Protein AF-A0A2H9LNH0-F1 (afdb_monomer_lite)

Sequence (81 aa):
MTEQPKSSLFDLVRLKELGGFKAGDLLAVDPELEVKFMLYIGRTVKHDKMTSNLVLKTGLSAYTKEPLNVFLRGESSIGKT

pLDDT: mean 78.05, std 12.97, range [33.62, 91.5]

Radius of gyration: 15.6 Å; chains: 1; bounding box: 32×23×44 Å

Foldseek 3Di:
DDDDPPDDLAPPVVLVVVVQPDPVSRCVSDPCSLVSQLVVCCVPQVPCSPVSSVVVQQVVQVPPPGHDDDDDDDDPPNPND

Structure (mmCIF, N/CA/C/O backbone):
data_AF-A0A2H9LNH0-F1
#
_entry.id   AF-A0A2H9LNH0-F1
#
loop_
_atom_site.group_PDB
_atom_site.id
_atom_site.type_symbol
_atom_site.label_atom_id
_atom_site.label_alt_id
_atom_site.label_comp_id
_atom_site.label_asym_id
_atom_site.label_entity_id
_atom_site.label_seq_id
_atom_site.pdbx_PDB_ins_code
_atom_site.Cartn_x
_atom_site.Cartn_y
_atom_site.Cartn_z
_atom_site.occupancy
_atom_site.B_iso_or_equiv
_atom_site.auth_seq_id
_atom_site.auth_comp_id
_atom_site.auth_asym_id
_atom_site.auth_atom_id
_atom_site.pdbx_PDB_model_num
ATOM 1 N N . MET A 1 1 ? 14.145 14.973 23.977 1.00 33.62 1 MET A N 1
ATOM 2 C CA . MET A 1 1 ? 14.457 14.261 22.720 1.00 33.62 1 MET A CA 1
ATOM 3 C C . MET A 1 1 ? 14.010 12.825 22.900 1.00 33.62 1 MET A C 1
ATOM 5 O O . MET A 1 1 ? 14.717 12.061 23.536 1.00 33.62 1 MET A O 1
ATOM 9 N N . THR A 1 2 ? 12.795 12.493 22.479 1.00 39.19 2 THR A N 1
ATOM 10 C CA . THR A 1 2 ? 12.283 11.120 22.529 1.00 39.19 2 THR A CA 1
ATOM 11 C C . THR A 1 2 ? 12.740 10.393 21.270 1.00 39.19 2 THR A C 1
ATOM 13 O O . THR A 1 2 ? 12.512 10.871 20.159 1.00 39.19 2 THR A O 1
ATOM 16 N N . GLU A 1 3 ? 13.460 9.287 21.455 1.00 42.56 3 GLU A N 1
ATOM 17 C CA . GLU A 1 3 ? 13.906 8.403 20.380 1.00 42.56 3 GLU A CA 1
ATOM 18 C C . GLU A 1 3 ? 12.711 8.006 19.509 1.00 42.56 3 GLU A C 1
ATOM 20 O O . GLU A 1 3 ? 11.717 7.478 20.004 1.00 42.56 3 GLU A O 1
ATOM 25 N N . GLN A 1 4 ? 12.796 8.279 18.207 1.00 44.12 4 GLN A N 1
ATOM 26 C CA . GLN A 1 4 ? 11.831 7.748 17.253 1.00 44.12 4 GLN A CA 1
ATOM 27 C C . GLN A 1 4 ? 12.076 6.238 17.145 1.00 44.12 4 GLN A C 1
ATOM 29 O O . GLN A 1 4 ? 13.168 5.839 16.723 1.00 44.12 4 GLN A O 1
ATOM 34 N N . PRO A 1 5 ? 11.117 5.380 17.535 1.00 49.75 5 PRO A N 1
ATOM 35 C CA . PRO A 1 5 ? 11.312 3.943 17.465 1.00 49.75 5 PRO A CA 1
ATOM 36 C C . PRO A 1 5 ? 11.518 3.535 16.004 1.00 49.75 5 PRO A C 1
ATOM 38 O O . PRO A 1 5 ? 10.860 4.067 15.106 1.00 49.75 5 PRO A O 1
ATOM 41 N N . LYS A 1 6 ? 12.456 2.601 15.771 1.00 49.81 6 LYS A N 1
ATOM 42 C CA . LYS A 1 6 ? 12.715 1.951 14.472 1.00 49.81 6 LYS A CA 1
ATOM 43 C C . LYS A 1 6 ? 11.395 1.770 13.731 1.00 49.81 6 LYS A C 1
ATOM 45 O O . LYS A 1 6 ? 10.539 1.026 14.194 1.00 49.81 6 LYS A O 1
ATOM 50 N N . SER A 1 7 ? 11.242 2.497 12.627 1.00 52.84 7 SER A N 1
ATOM 51 C CA . SER A 1 7 ? 9.953 2.756 11.988 1.00 52.84 7 SER A CA 1
ATOM 52 C C . SER A 1 7 ? 9.150 1.476 11.728 1.00 52.84 7 SER A C 1
ATOM 54 O O . SER A 1 7 ? 9.364 0.773 10.735 1.00 52.84 7 SER A O 1
ATOM 56 N N . SER A 1 8 ? 8.214 1.184 12.613 1.00 68.56 8 SER A N 1
ATOM 57 C CA . SER A 1 8 ? 7.119 0.287 12.307 1.00 68.56 8 SER A CA 1
ATOM 58 C C . SER A 1 8 ? 6.182 1.036 11.362 1.00 68.56 8 SER A C 1
ATOM 60 O O . SER A 1 8 ? 5.887 2.206 11.599 1.00 68.56 8 SER A O 1
ATOM 62 N N . LEU A 1 9 ? 5.727 0.389 10.284 1.00 69.75 9 LEU A N 1
ATOM 63 C CA . LEU A 1 9 ? 4.696 0.943 9.392 1.00 69.75 9 LEU A CA 1
ATOM 64 C C . LEU A 1 9 ? 3.411 1.296 10.171 1.00 69.75 9 LEU A C 1
ATOM 66 O O . LEU A 1 9 ? 2.640 2.143 9.738 1.00 69.75 9 LEU A O 1
ATOM 70 N N . PHE A 1 10 ? 3.224 0.676 11.340 1.00 73.12 10 PHE A N 1
ATOM 71 C CA . PHE A 1 10 ? 2.021 0.748 12.153 1.00 73.12 10 PHE A CA 1
ATOM 72 C C . PHE A 1 10 ? 2.323 1.150 13.601 1.00 73.12 10 PHE A C 1
ATOM 74 O O . PHE A 1 10 ? 3.236 0.609 14.231 1.00 73.12 10 PHE A O 1
ATOM 81 N N . ASP A 1 11 ? 1.500 2.033 14.162 1.00 80.31 11 ASP A N 1
ATOM 82 C CA . ASP A 1 11 ? 1.432 2.242 15.610 1.00 80.31 11 ASP A CA 1
ATOM 83 C C . ASP A 1 11 ? 0.495 1.187 16.213 1.00 80.31 11 ASP A C 1
ATOM 85 O O . ASP A 1 11 ? -0.721 1.361 16.281 1.00 80.31 11 ASP A O 1
ATOM 89 N N . LEU A 1 12 ? 1.066 0.047 16.601 1.00 78.50 12 LEU A N 1
ATOM 90 C CA . LEU A 1 12 ? 0.294 -1.109 17.063 1.00 78.50 12 LEU A CA 1
ATOM 91 C C . LEU A 1 12 ? -0.500 -0.824 18.346 1.00 78.50 12 LEU A C 1
ATOM 93 O O . LEU A 1 12 ? -1.532 -1.454 18.571 1.00 78.50 12 LEU A O 1
ATOM 97 N N . VAL A 1 13 ? -0.032 0.111 19.180 1.00 82.44 13 VAL A N 1
ATOM 98 C CA . VAL A 1 13 ? -0.711 0.485 20.427 1.00 82.44 13 VAL A CA 1
ATOM 99 C C . VAL A 1 13 ? -1.985 1.249 20.091 1.00 82.44 13 VAL A C 1
ATOM 101 O O . VAL A 1 13 ? -3.069 0.847 20.509 1.00 82.44 13 VAL A O 1
ATOM 104 N N . ARG A 1 14 ? -1.879 2.272 19.239 1.00 79.56 14 ARG A N 1
ATOM 105 C CA . ARG A 1 14 ? -3.035 3.056 18.794 1.00 79.56 14 ARG A CA 1
ATOM 106 C C . ARG A 1 14 ? -4.038 2.225 17.987 1.00 79.56 14 ARG A C 1
ATOM 108 O O . ARG A 1 14 ? -5.243 2.358 18.174 1.00 79.56 14 ARG A O 1
ATOM 115 N N . LEU A 1 15 ? -3.570 1.341 17.103 1.00 74.81 15 LEU A N 1
ATOM 116 C CA . LEU A 1 15 ? -4.465 0.497 16.294 1.00 74.81 15 LEU A CA 1
ATOM 117 C C . LEU A 1 15 ? -5.219 -0.534 17.143 1.00 74.81 15 LEU A C 1
ATOM 119 O O . LEU A 1 15 ? -6.368 -0.853 16.841 1.00 74.81 15 LEU A O 1
ATOM 123 N N . LYS A 1 16 ? -4.608 -1.019 18.232 1.00 77.88 16 LYS A N 1
ATOM 124 C CA . LYS A 1 16 ? -5.282 -1.872 19.217 1.00 77.88 16 LYS A CA 1
ATOM 125 C C . LYS A 1 16 ? -6.469 -1.161 19.862 1.00 77.88 16 LYS A C 1
ATOM 127 O O . LYS A 1 16 ? -7.526 -1.771 19.994 1.00 77.88 16 LYS A O 1
ATOM 132 N N . GLU A 1 17 ? -6.303 0.102 20.245 1.00 82.69 17 GLU A N 1
ATOM 133 C CA . GLU A 1 17 ? -7.364 0.912 20.863 1.00 82.69 17 GLU A CA 1
ATOM 134 C C . GLU A 1 17 ? -8.547 1.143 19.912 1.00 82.69 17 GLU A C 1
ATOM 136 O O . GLU A 1 17 ? -9.693 1.179 20.350 1.00 82.69 17 GLU A O 1
ATOM 141 N N . LEU A 1 18 ? -8.281 1.216 18.605 1.00 77.81 18 LEU A N 1
ATOM 142 C CA . LEU A 1 18 ? -9.294 1.362 17.553 1.00 77.81 18 LEU A CA 1
ATOM 143 C C . LEU A 1 18 ? -9.947 0.031 17.125 1.00 77.81 18 LEU A C 1
ATOM 145 O O . LEU A 1 18 ? -10.755 0.017 16.200 1.00 77.81 18 LEU A O 1
ATOM 149 N N . GLY A 1 19 ? -9.616 -1.089 17.781 1.00 75.62 19 GLY A N 1
ATOM 150 C CA . GLY A 1 19 ? -10.201 -2.407 17.502 1.00 75.62 19 GLY A CA 1
ATOM 151 C C . GLY A 1 19 ? -9.487 -3.226 16.419 1.00 75.62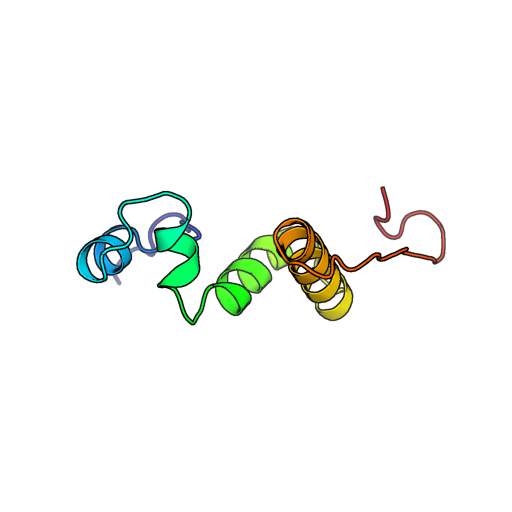 19 GLY A C 1
ATOM 152 O O . GLY A 1 19 ? -9.975 -4.287 16.039 1.00 75.62 19 GLY A O 1
ATOM 153 N N . GLY A 1 20 ? -8.313 -2.794 15.955 1.00 71.06 20 GLY A N 1
ATOM 154 C CA . GLY A 1 20 ? -7.560 -3.398 14.852 1.00 71.06 20 GLY A CA 1
ATOM 155 C C . GLY A 1 20 ? -6.879 -4.741 15.146 1.00 71.06 20 GLY A C 1
ATOM 156 O O . GLY A 1 20 ? -5.795 -4.975 14.644 1.00 71.06 20 GLY A O 1
ATOM 157 N N . PHE A 1 21 ? -7.412 -5.639 15.980 1.00 66.00 21 PHE A N 1
ATOM 158 C CA . PHE A 1 21 ? -6.667 -6.851 16.389 1.00 66.00 21 PHE A CA 1
ATOM 159 C C . PHE A 1 21 ? -6.666 -8.001 15.365 1.00 66.00 21 PHE A C 1
ATOM 161 O O . PHE A 1 21 ? -5.957 -8.992 15.555 1.00 66.00 21 PHE A O 1
ATOM 168 N N . LYS A 1 22 ? -7.432 -7.890 14.272 1.00 65.31 22 LYS A N 1
ATOM 169 C CA . LYS A 1 22 ? -7.369 -8.821 13.135 1.00 65.31 22 LYS A CA 1
ATOM 170 C C . LYS A 1 22 ? -6.501 -8.226 12.030 1.00 65.31 22 LYS A C 1
ATOM 172 O O . LYS A 1 22 ? -6.501 -7.019 11.823 1.00 65.31 22 LYS A O 1
ATOM 177 N N . ALA A 1 23 ? -5.800 -9.079 11.283 1.00 58.81 23 ALA A N 1
ATOM 178 C CA . ALA A 1 23 ? -4.849 -8.647 10.253 1.00 58.81 23 ALA A CA 1
ATOM 179 C C . ALA A 1 23 ? -5.450 -7.672 9.214 1.00 58.81 23 ALA A C 1
ATOM 181 O O . ALA A 1 23 ? -4.765 -6.751 8.783 1.00 58.81 23 ALA A O 1
ATOM 182 N N . GLY A 1 24 ? -6.726 -7.840 8.848 1.00 60.47 24 GLY A N 1
ATOM 183 C CA . GLY A 1 24 ? -7.433 -6.914 7.953 1.00 60.47 24 GLY A CA 1
ATOM 184 C C . GLY A 1 24 ? -7.884 -5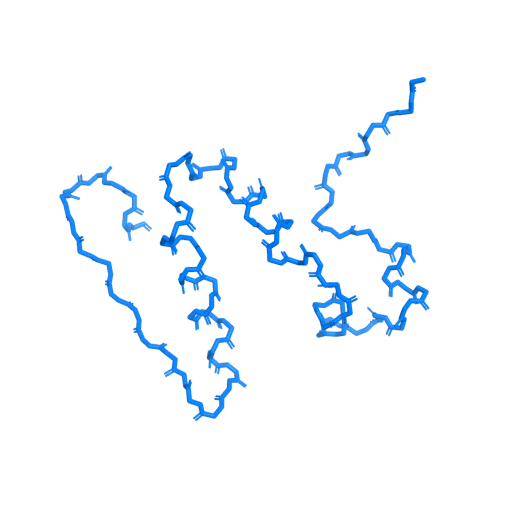.616 8.631 1.00 60.47 24 GLY A C 1
ATOM 185 O O . GLY A 1 24 ? -7.869 -4.558 8.005 1.00 60.47 24 GLY A O 1
ATOM 186 N N . ASP A 1 25 ? -8.212 -5.675 9.921 1.00 66.69 25 ASP A N 1
ATOM 187 C CA . ASP A 1 25 ? -8.719 -4.529 10.678 1.00 66.69 25 ASP A CA 1
ATOM 188 C C . ASP A 1 25 ? -7.604 -3.502 10.926 1.00 66.69 25 ASP A C 1
ATOM 190 O O . ASP A 1 25 ? -7.863 -2.307 10.867 1.00 66.69 25 ASP A O 1
ATOM 194 N N . LEU A 1 26 ? -6.346 -3.941 11.095 1.00 64.81 26 LEU A N 1
ATOM 195 C CA . LEU A 1 26 ? -5.177 -3.046 11.176 1.00 64.81 26 LEU A CA 1
ATOM 196 C C . LEU A 1 26 ? -5.069 -2.104 9.972 1.00 64.81 26 LEU A C 1
ATOM 198 O O . LEU A 1 26 ? -4.710 -0.940 10.132 1.00 64.81 26 LEU A O 1
ATOM 202 N N . LEU A 1 27 ? -5.363 -2.616 8.775 1.00 66.00 27 LEU A N 1
ATOM 203 C CA . LEU A 1 27 ? -5.318 -1.834 7.542 1.00 66.00 27 LEU A CA 1
ATOM 204 C C . LEU A 1 27 ? -6.556 -0.941 7.409 1.00 66.00 27 LEU A C 1
ATOM 206 O O . LEU A 1 27 ? -6.450 0.187 6.939 1.00 66.00 27 LEU A O 1
ATOM 210 N N . ALA A 1 28 ? -7.721 -1.436 7.832 1.00 69.19 28 ALA A N 1
ATOM 211 C CA . ALA A 1 28 ? -8.991 -0.725 7.715 1.00 69.19 28 ALA A CA 1
ATOM 212 C C . ALA A 1 28 ? -9.126 0.461 8.686 1.00 69.19 28 ALA A C 1
ATOM 214 O O . ALA A 1 28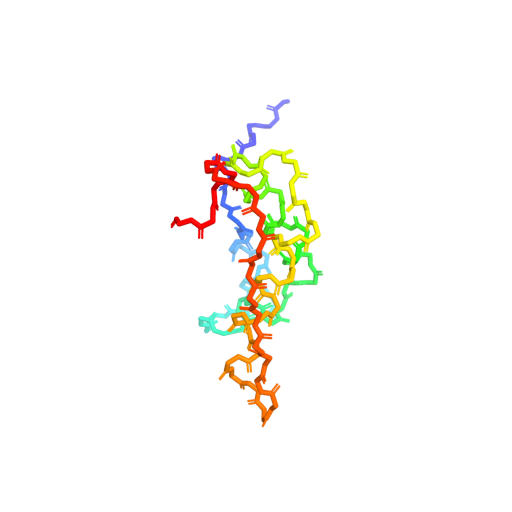 ? -9.844 1.413 8.385 1.00 69.19 28 ALA A O 1
ATOM 215 N N . VAL A 1 29 ? -8.453 0.416 9.841 1.00 74.19 29 VAL A N 1
ATOM 216 C CA . VAL A 1 29 ? -8.574 1.438 10.898 1.00 74.19 29 VAL A CA 1
ATOM 217 C C . VAL A 1 29 ? -7.507 2.537 10.842 1.00 74.19 29 VAL A C 1
ATOM 219 O O . VAL A 1 29 ? -7.577 3.477 11.634 1.00 74.19 29 VAL A O 1
ATOM 222 N N . ASP A 1 30 ? -6.535 2.458 9.925 1.00 80.19 30 ASP A N 1
ATOM 223 C CA . ASP A 1 30 ? -5.488 3.477 9.772 1.00 80.19 30 ASP A CA 1
ATOM 224 C C . ASP A 1 30 ? -5.787 4.432 8.596 1.00 80.19 30 ASP A C 1
ATOM 226 O O . ASP A 1 30 ? -5.477 4.111 7.445 1.00 80.19 30 ASP A O 1
ATOM 230 N N . PRO A 1 31 ? -6.342 5.636 8.849 1.00 79.50 31 PRO A N 1
ATOM 231 C CA . PRO A 1 31 ? -6.632 6.605 7.789 1.00 79.50 31 PRO A CA 1
ATOM 232 C C . PRO A 1 31 ? -5.367 7.162 7.116 1.00 79.50 31 PRO A C 1
ATOM 234 O O . PRO A 1 31 ? -5.449 7.744 6.037 1.00 79.50 31 PRO A O 1
ATOM 237 N N . GLU A 1 32 ? -4.190 6.988 7.724 1.00 85.12 32 GLU A N 1
ATOM 238 C CA . GLU A 1 32 ? -2.907 7.456 7.192 1.00 85.12 32 GLU A CA 1
ATOM 239 C C . GLU A 1 32 ? -2.110 6.336 6.507 1.00 85.12 32 GLU A C 1
ATOM 241 O O . GLU A 1 32 ? -0.956 6.552 6.124 1.00 85.12 32 GLU A O 1
ATOM 246 N N . LEU A 1 33 ? -2.698 5.146 6.338 1.00 82.88 33 LEU A N 1
ATOM 247 C CA . LEU A 1 33 ? -2.017 3.973 5.789 1.00 82.88 33 LEU A CA 1
ATOM 248 C C . LEU A 1 33 ? -1.365 4.248 4.432 1.00 82.88 33 LEU A C 1
ATOM 250 O O . LEU A 1 33 ? -0.210 3.881 4.223 1.00 82.88 33 LEU A O 1
ATOM 254 N N . GLU A 1 34 ? -2.081 4.922 3.527 1.00 83.19 34 GLU A N 1
ATOM 255 C CA . GLU A 1 34 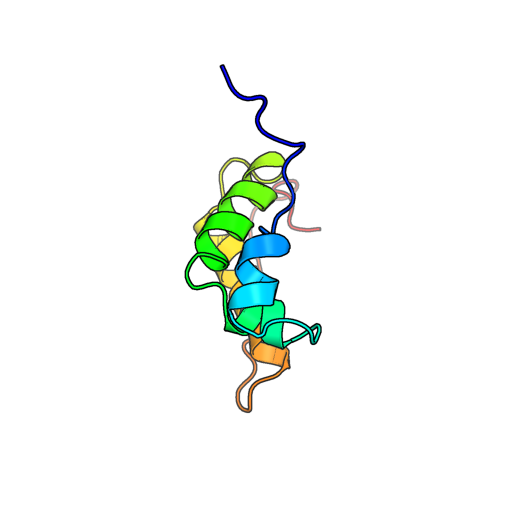? -1.555 5.285 2.206 1.00 83.19 34 GLU A CA 1
ATOM 256 C C . GLU A 1 34 ? -0.294 6.147 2.357 1.00 83.19 34 GLU A C 1
ATOM 258 O O . GLU A 1 34 ? 0.748 5.827 1.790 1.00 83.19 34 GLU A O 1
ATOM 263 N N . VAL A 1 35 ? -0.330 7.185 3.197 1.00 85.56 35 VAL A N 1
ATOM 264 C CA . VAL A 1 35 ? 0.816 8.082 3.420 1.00 85.56 35 VAL A CA 1
ATOM 265 C C . VAL A 1 35 ? 1.993 7.337 4.055 1.00 85.56 35 VAL A C 1
ATOM 267 O O . VAL A 1 35 ? 3.129 7.474 3.593 1.00 85.56 35 VAL A O 1
ATOM 270 N N . LYS A 1 36 ? 1.742 6.512 5.077 1.00 86.19 36 LYS A N 1
ATOM 271 C CA . LYS A 1 36 ? 2.775 5.716 5.760 1.00 86.19 36 LYS A CA 1
ATOM 272 C C . LYS A 1 36 ? 3.427 4.712 4.815 1.00 86.19 36 LYS A C 1
ATOM 274 O O . LYS A 1 36 ? 4.654 4.600 4.795 1.00 86.19 36 LYS A O 1
ATOM 279 N N . PHE A 1 37 ? 2.630 4.041 3.987 1.00 85.19 37 PHE A N 1
ATOM 280 C CA . PHE A 1 37 ? 3.134 3.131 2.964 1.00 85.19 37 PHE A CA 1
ATOM 281 C C . PHE A 1 37 ? 3.996 3.872 1.938 1.00 85.19 37 PHE A C 1
ATOM 283 O O . PHE A 1 37 ? 5.107 3.437 1.638 1.00 85.19 37 PHE A O 1
ATOM 290 N N . MET A 1 38 ? 3.539 5.031 1.456 1.00 85.94 38 MET A N 1
ATOM 291 C CA . MET A 1 38 ? 4.289 5.851 0.503 1.00 85.94 38 MET A CA 1
ATOM 292 C C . MET A 1 38 ? 5.624 6.356 1.079 1.00 85.94 38 MET A C 1
ATOM 294 O O . MET A 1 38 ? 6.630 6.396 0.369 1.00 85.94 38 MET A O 1
ATOM 298 N N . LEU A 1 39 ? 5.669 6.699 2.370 1.00 87.31 39 LEU A N 1
ATOM 299 C CA . LEU A 1 39 ? 6.912 7.046 3.070 1.00 87.31 39 LEU A CA 1
ATOM 300 C C . LEU A 1 39 ? 7.847 5.840 3.231 1.00 87.31 39 LEU A C 1
ATOM 302 O O . LEU A 1 39 ? 9.066 5.984 3.114 1.00 87.31 39 LEU A O 1
ATOM 306 N N . TYR A 1 40 ? 7.295 4.656 3.499 1.00 86.69 40 TYR A N 1
ATOM 307 C CA . TYR A 1 40 ? 8.065 3.422 3.627 1.00 86.69 40 TYR A CA 1
ATOM 308 C C . TYR A 1 40 ? 8.691 3.004 2.290 1.00 86.69 40 TYR A C 1
ATOM 310 O O . TYR A 1 40 ? 9.906 2.812 2.222 1.00 86.69 40 TYR A O 1
ATOM 318 N N . ILE A 1 41 ? 7.894 2.935 1.218 1.00 84.25 41 ILE A N 1
ATOM 319 C CA . ILE A 1 41 ? 8.372 2.531 -0.112 1.00 84.25 41 ILE A CA 1
ATOM 320 C C . ILE A 1 41 ? 9.316 3.573 -0.728 1.00 84.25 41 ILE A C 1
ATOM 322 O O . ILE A 1 41 ? 10.252 3.220 -1.441 1.00 84.25 41 ILE A O 1
ATOM 326 N N . GLY A 1 42 ? 9.158 4.854 -0.372 1.00 83.19 42 GLY A N 1
ATOM 327 C CA . GLY A 1 42 ? 10.050 5.936 -0.800 1.00 83.19 42 GLY A CA 1
ATOM 328 C C . GLY A 1 42 ? 11.515 5.769 -0.369 1.00 83.19 42 GLY A C 1
ATOM 329 O O . GLY A 1 42 ? 12.394 6.458 -0.887 1.00 83.19 42 GLY A O 1
ATOM 330 N N . ARG A 1 43 ? 11.810 4.844 0.554 1.00 84.75 43 ARG A N 1
ATOM 331 C CA . ARG A 1 43 ? 13.186 4.496 0.954 1.00 84.75 43 ARG A CA 1
ATOM 332 C C . ARG A 1 43 ? 13.943 3.761 -0.143 1.00 84.75 43 ARG A C 1
ATOM 334 O O . ARG A 1 43 ? 15.153 3.941 -0.261 1.00 84.75 43 ARG A O 1
ATOM 341 N N . THR A 1 44 ? 13.234 2.946 -0.919 1.00 83.38 44 THR A N 1
ATOM 342 C CA . THR A 1 44 ? 13.790 2.137 -2.008 1.00 83.38 44 THR A CA 1
ATOM 343 C C . THR A 1 44 ? 13.482 2.755 -3.370 1.00 83.38 44 THR A C 1
ATOM 345 O O . THR A 1 44 ? 14.378 2.854 -4.203 1.00 83.38 44 THR A O 1
ATOM 348 N N . VAL A 1 45 ? 12.263 3.261 -3.579 1.00 81.00 45 VAL A N 1
ATOM 349 C CA . VAL A 1 45 ? 11.817 3.870 -4.844 1.00 81.00 45 VAL A CA 1
ATOM 350 C C . VAL A 1 45 ? 11.778 5.396 -4.708 1.00 81.00 45 VAL A C 1
ATOM 352 O O . VAL A 1 45 ? 10.796 5.975 -4.249 1.00 81.00 45 VAL A O 1
ATOM 355 N N . LYS A 1 46 ? 12.865 6.078 -5.092 1.00 70.50 46 LYS A N 1
ATOM 356 C CA . LYS A 1 46 ? 13.078 7.495 -4.730 1.00 70.50 46 LYS A CA 1
ATOM 357 C C . LYS A 1 46 ? 12.323 8.540 -5.566 1.00 70.50 46 LYS A C 1
ATOM 359 O O . LYS A 1 46 ? 12.227 9.681 -5.120 1.00 70.50 46 LYS A O 1
ATOM 364 N N . HIS A 1 47 ? 11.754 8.192 -6.725 1.00 71.81 47 HIS A N 1
ATOM 365 C CA . HIS A 1 47 ? 11.214 9.200 -7.659 1.00 71.81 47 HIS A CA 1
ATOM 366 C C . HIS A 1 47 ? 9.878 8.861 -8.329 1.00 71.81 47 HIS A C 1
ATOM 368 O O . HIS A 1 47 ? 9.400 9.660 -9.127 1.00 71.81 47 HIS A O 1
ATOM 374 N N . ASP A 1 48 ? 9.233 7.748 -7.974 1.00 80.44 48 ASP A N 1
ATOM 375 C CA . ASP A 1 48 ? 7.996 7.329 -8.638 1.00 80.44 48 ASP A CA 1
ATOM 376 C C . ASP A 1 48 ? 6.828 7.133 -7.665 1.00 80.44 48 ASP A C 1
ATOM 378 O O . ASP A 1 48 ? 6.363 6.025 -7.381 1.00 80.44 48 ASP A O 1
ATOM 382 N N . LYS A 1 49 ? 6.362 8.255 -7.106 1.00 82.69 49 LYS A N 1
ATOM 383 C CA . LYS A 1 49 ? 5.238 8.256 -6.160 1.00 82.69 49 LYS A CA 1
ATOM 384 C C . LYS A 1 49 ? 3.920 7.865 -6.829 1.00 82.69 49 LYS A C 1
ATOM 386 O O . LYS A 1 49 ? 3.086 7.230 -6.192 1.00 82.69 49 LYS A O 1
ATOM 391 N N . MET A 1 50 ? 3.722 8.253 -8.088 1.00 86.81 50 MET A N 1
ATOM 392 C CA . MET A 1 50 ? 2.473 7.985 -8.796 1.00 86.81 50 MET A CA 1
ATOM 393 C C . MET A 1 50 ? 2.350 6.494 -9.113 1.00 86.81 50 MET A C 1
ATOM 395 O O . MET A 1 50 ? 1.362 5.878 -8.710 1.00 86.81 50 MET A O 1
ATOM 399 N N . THR A 1 51 ? 3.378 5.888 -9.712 1.00 88.69 51 THR A N 1
ATOM 400 C CA . THR A 1 51 ? 3.364 4.451 -10.007 1.00 88.69 51 THR A CA 1
ATOM 401 C C . THR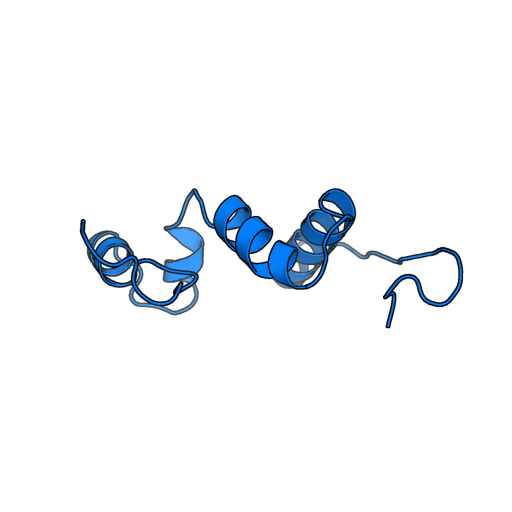 A 1 51 ? 3.311 3.622 -8.733 1.00 88.69 51 THR A C 1
ATOM 403 O O . THR A 1 51 ? 2.544 2.669 -8.674 1.00 88.69 51 THR A O 1
ATOM 406 N N . SER A 1 52 ? 4.046 3.996 -7.679 1.00 88.12 52 SER A N 1
ATOM 407 C CA . SER A 1 52 ? 3.998 3.263 -6.402 1.00 88.12 52 SER A CA 1
ATOM 408 C C . SER A 1 52 ? 2.588 3.247 -5.795 1.00 88.12 52 SER A C 1
ATOM 410 O O . SER A 1 52 ? 2.133 2.211 -5.312 1.00 88.12 52 SER A O 1
ATOM 412 N N . ASN A 1 53 ? 1.867 4.371 -5.869 1.00 88.38 53 ASN A N 1
ATOM 413 C CA . ASN A 1 53 ? 0.477 4.452 -5.423 1.00 88.38 53 ASN A CA 1
ATOM 414 C C . ASN A 1 53 ? -0.451 3.599 -6.308 1.00 88.38 53 ASN A C 1
ATOM 416 O O . ASN A 1 53 ? -1.278 2.836 -5.810 1.00 88.38 53 ASN A O 1
ATOM 420 N N . LEU A 1 54 ? -0.275 3.676 -7.629 1.00 89.62 54 LEU A N 1
ATOM 421 C CA . LEU A 1 54 ? -1.058 2.891 -8.579 1.00 89.62 54 LEU A CA 1
ATOM 422 C C . LEU A 1 54 ? -0.865 1.378 -8.366 1.00 89.62 54 LEU A C 1
ATOM 424 O O . LEU A 1 54 ? -1.843 0.632 -8.341 1.00 89.62 54 LEU A O 1
ATOM 428 N N . VAL A 1 55 ? 0.371 0.927 -8.147 1.00 89.50 55 VAL A N 1
ATOM 429 C CA . VAL A 1 55 ? 0.697 -0.476 -7.849 1.00 89.50 55 VAL A CA 1
ATOM 430 C C . VAL A 1 55 ? 0.068 -0.919 -6.528 1.00 89.50 55 VAL A C 1
ATOM 432 O O . VAL A 1 55 ? -0.548 -1.983 -6.486 1.00 89.50 55 VAL A O 1
ATOM 435 N N . LEU A 1 56 ? 0.139 -0.093 -5.475 1.00 88.06 56 LEU A N 1
ATOM 436 C CA . LEU A 1 56 ? -0.524 -0.379 -4.198 1.00 88.06 56 LEU A CA 1
ATOM 437 C C . LEU A 1 56 ? -2.033 -0.589 -4.386 1.00 88.06 56 LEU A C 1
ATOM 439 O O . LEU A 1 56 ? -2.578 -1.605 -3.957 1.00 88.06 56 LEU A O 1
ATOM 443 N N . LYS A 1 57 ? -2.706 0.352 -5.058 1.00 88.00 57 LYS A N 1
ATOM 444 C CA . LYS A 1 57 ? -4.155 0.288 -5.312 1.00 88.00 57 LYS A CA 1
ATOM 445 C C . LYS A 1 57 ? -4.537 -0.922 -6.156 1.00 88.00 57 LYS A C 1
ATOM 447 O O . LYS A 1 57 ? -5.543 -1.567 -5.877 1.00 88.00 57 LYS A O 1
ATOM 452 N N . THR A 1 58 ? -3.704 -1.270 -7.131 1.00 90.62 58 THR A N 1
ATOM 453 C CA . THR A 1 58 ? -3.882 -2.475 -7.950 1.00 90.62 58 THR A CA 1
ATOM 454 C C . THR A 1 58 ? -3.799 -3.738 -7.094 1.00 90.62 58 THR A C 1
ATOM 456 O O . THR A 1 58 ? -4.694 -4.576 -7.161 1.00 90.62 58 THR A O 1
ATOM 459 N N . GLY A 1 59 ? -2.803 -3.848 -6.209 1.00 88.12 59 GLY A N 1
ATOM 460 C CA . GLY A 1 59 ? -2.691 -4.978 -5.281 1.00 88.12 59 GLY A CA 1
ATOM 461 C C . GLY A 1 59 ? -3.895 -5.110 -4.340 1.00 88.12 59 GLY A C 1
ATOM 462 O O . GLY A 1 59 ? -4.392 -6.213 -4.129 1.00 88.12 59 GLY A O 1
ATOM 463 N N . LEU A 1 60 ? -4.414 -3.992 -3.824 1.00 86.12 60 LEU A N 1
ATOM 464 C CA . LEU A 1 60 ? -5.621 -3.986 -2.986 1.00 86.12 60 LEU A CA 1
ATOM 465 C C . LEU A 1 60 ? -6.883 -4.366 -3.771 1.00 86.12 60 LEU A C 1
ATOM 467 O O . LEU A 1 60 ? -7.748 -5.069 -3.248 1.00 86.12 60 LEU A O 1
ATOM 471 N N . SER A 1 61 ? -6.979 -3.940 -5.033 1.00 85.06 61 SER A N 1
ATOM 472 C CA . SER A 1 61 ? -8.130 -4.236 -5.890 1.00 85.06 61 SER A CA 1
ATOM 473 C C . SER A 1 61 ? -8.315 -5.731 -6.173 1.00 85.06 61 SER A C 1
ATOM 475 O O . SER A 1 61 ? -9.422 -6.152 -6.477 1.00 85.06 61 SER A O 1
ATOM 477 N N . ALA A 1 62 ? -7.281 -6.561 -5.986 1.00 88.06 62 ALA A N 1
ATOM 478 C CA . ALA A 1 62 ? -7.395 -8.017 -6.106 1.00 88.06 62 ALA A CA 1
ATOM 479 C C . ALA A 1 62 ? -8.444 -8.632 -5.155 1.00 88.06 62 ALA A C 1
ATOM 481 O O . ALA A 1 62 ? -8.923 -9.736 -5.401 1.00 88.06 62 ALA A O 1
ATOM 482 N N . TYR A 1 63 ? -8.810 -7.918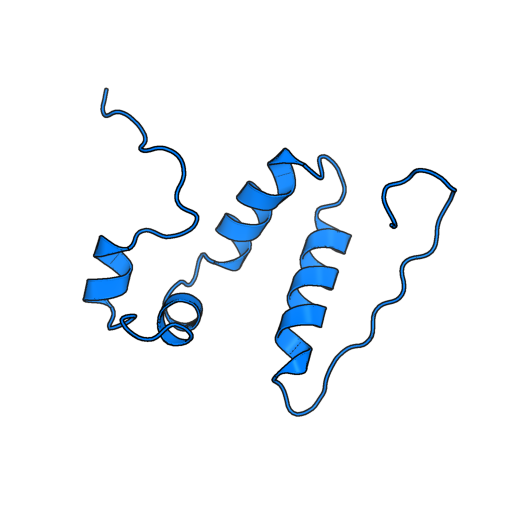 -4.084 1.00 84.69 63 TYR A N 1
ATOM 483 C CA . TYR A 1 63 ? -9.820 -8.334 -3.108 1.00 84.69 63 TYR A CA 1
ATOM 484 C C . TYR A 1 63 ? -11.173 -7.624 -3.280 1.00 84.69 63 TYR A C 1
ATOM 486 O O . TYR A 1 63 ? -12.065 -7.792 -2.446 1.00 84.69 63 TYR A O 1
ATOM 494 N N . THR A 1 64 ? -11.350 -6.817 -4.329 1.00 82.94 64 THR A N 1
ATOM 495 C CA . THR A 1 64 ? -12.625 -6.158 -4.643 1.00 82.94 64 THR A CA 1
ATOM 496 C C . THR A 1 64 ? -13.376 -6.926 -5.734 1.00 82.94 64 THR A C 1
ATOM 498 O O . THR A 1 64 ? -12.858 -7.856 -6.347 1.00 82.94 64 THR A O 1
ATOM 501 N N . LYS A 1 65 ? -14.637 -6.548 -5.986 1.00 88.62 65 LYS A N 1
ATOM 502 C CA . LYS A 1 65 ? -15.445 -7.141 -7.069 1.00 88.62 65 LYS A CA 1
ATOM 503 C C . LYS A 1 65 ? -14.924 -6.790 -8.468 1.00 88.62 65 LYS A C 1
ATOM 505 O O . LYS A 1 65 ? -15.256 -7.482 -9.423 1.00 88.62 65 LYS A O 1
ATOM 510 N N . GLU A 1 66 ? -14.144 -5.718 -8.572 1.00 89.88 66 GLU A N 1
ATOM 511 C CA . GLU A 1 66 ? -13.636 -5.156 -9.822 1.00 89.88 66 GLU A CA 1
ATOM 512 C C . GLU A 1 66 ? -12.122 -4.939 -9.685 1.00 89.88 66 GLU A C 1
ATOM 514 O O . GLU A 1 66 ? -11.675 -3.838 -9.346 1.00 89.88 66 GLU A O 1
ATOM 519 N N . PRO A 1 67 ? -11.318 -5.998 -9.879 1.00 90.12 67 PRO A N 1
ATOM 520 C CA . PRO A 1 67 ? -9.874 -5.890 -9.788 1.00 90.12 67 PRO A CA 1
ATOM 521 C C . PRO A 1 67 ? -9.317 -5.043 -10.934 1.00 90.12 67 PRO A C 1
ATOM 523 O O . PRO A 1 67 ? -9.745 -5.139 -12.086 1.00 90.12 67 PRO A O 1
ATOM 526 N N . LEU A 1 68 ? -8.326 -4.220 -10.614 1.00 89.06 68 LEU A N 1
ATOM 527 C CA . LEU A 1 68 ? -7.586 -3.410 -11.567 1.00 89.06 68 LEU A CA 1
ATOM 528 C C . LEU A 1 68 ? -6.418 -4.216 -12.136 1.00 89.06 68 LEU A C 1
ATOM 530 O O . LEU A 1 68 ? -5.785 -5.005 -11.438 1.00 89.06 68 LEU A O 1
ATOM 534 N N . ASN A 1 69 ? -6.095 -3.959 -13.401 1.00 91.50 69 ASN A N 1
ATOM 535 C CA . ASN A 1 69 ? -4.889 -4.463 -14.048 1.00 91.50 69 ASN A CA 1
ATOM 536 C C . ASN A 1 69 ? -3.979 -3.286 -14.393 1.00 91.50 69 ASN A C 1
ATOM 538 O O . ASN A 1 69 ? -4.439 -2.290 -14.953 1.00 91.50 69 ASN A O 1
ATOM 542 N N . VAL A 1 70 ? -2.687 -3.412 -14.095 1.00 89.06 70 VAL A N 1
ATOM 543 C CA . VAL A 1 70 ? -1.683 -2.385 -14.394 1.00 89.06 70 VAL A CA 1
ATOM 544 C C . VAL A 1 70 ? -0.485 -3.016 -15.080 1.00 89.06 70 VAL A C 1
ATOM 546 O O . VAL A 1 70 ? 0.041 -4.033 -14.637 1.00 89.06 70 VAL A O 1
ATOM 549 N N . PHE A 1 71 ? -0.042 -2.372 -16.158 1.00 90.19 71 PHE A N 1
ATOM 550 C CA . PHE A 1 71 ? 1.137 -2.753 -16.923 1.00 90.19 71 PHE A CA 1
ATOM 551 C C . PHE A 1 71 ? 2.097 -1.568 -16.973 1.00 90.19 71 PHE A C 1
ATOM 553 O O . PHE A 1 71 ? 1.714 -0.470 -17.378 1.00 90.19 71 PHE A O 1
ATOM 560 N N . LEU A 1 72 ? 3.349 -1.789 -16.574 1.00 88.31 72 LEU A N 1
ATOM 561 C CA . LEU A 1 72 ? 4.387 -0.762 -16.609 1.00 88.31 72 LEU A CA 1
ATOM 562 C C . LEU A 1 72 ? 5.192 -0.877 -17.904 1.00 88.31 72 LEU A C 1
ATOM 564 O O . LEU A 1 72 ? 5.721 -1.941 -18.229 1.00 88.31 72 LEU A O 1
ATOM 568 N N . ARG A 1 73 ? 5.324 0.233 -18.636 1.00 89.31 73 ARG A N 1
ATOM 569 C CA . ARG A 1 73 ? 6.135 0.326 -19.857 1.00 89.31 73 ARG A CA 1
ATOM 570 C C . ARG A 1 73 ? 7.097 1.503 -19.751 1.00 89.31 73 ARG A C 1
ATOM 572 O O . ARG A 1 73 ? 6.726 2.568 -19.279 1.00 89.31 73 ARG A O 1
ATOM 579 N N . GLY A 1 74 ? 8.325 1.306 -20.216 1.00 87.62 74 GLY A N 1
ATOM 580 C CA . GLY A 1 74 ? 9.367 2.329 -20.222 1.00 87.62 74 GLY A CA 1
ATOM 581 C C . GLY A 1 74 ? 10.733 1.732 -20.542 1.00 87.62 74 GLY A C 1
ATOM 582 O O . GLY A 1 74 ? 10.854 0.511 -20.700 1.00 87.62 74 GLY A O 1
ATOM 583 N N . GLU A 1 75 ? 11.751 2.587 -20.612 1.00 87.44 75 GLU A N 1
ATOM 584 C CA . GLU A 1 75 ? 13.143 2.215 -20.898 1.00 87.44 75 GLU A CA 1
ATOM 585 C C . GLU A 1 75 ? 13.667 1.117 -19.968 1.00 87.44 75 GLU A C 1
ATOM 587 O O . GLU A 1 75 ? 13.154 0.913 -18.864 1.00 87.44 75 GLU A O 1
ATOM 592 N N . SER A 1 76 ? 14.674 0.363 -20.415 1.00 85.94 76 SER A N 1
ATOM 593 C CA . SER A 1 76 ? 15.309 -0.662 -19.579 1.00 85.94 76 SER A CA 1
ATOM 594 C C . SER A 1 76 ? 15.910 -0.054 -18.303 1.00 85.94 76 SER A C 1
ATOM 596 O O . SER A 1 76 ? 16.234 1.126 -18.261 1.00 85.94 76 SER A O 1
ATOM 598 N N . SER A 1 77 ? 16.064 -0.870 -17.259 1.00 80.94 77 SER A N 1
ATOM 599 C CA . SER A 1 77 ? 16.758 -0.493 -16.014 1.00 80.94 77 SER A CA 1
ATOM 600 C C . SER A 1 77 ? 16.104 0.604 -15.157 1.00 80.94 77 SER A C 1
ATOM 602 O O . SER A 1 77 ? 16.735 1.106 -14.235 1.00 80.94 77 SER A O 1
ATOM 604 N N . ILE A 1 78 ? 14.821 0.920 -15.374 1.00 82.69 78 ILE A N 1
ATOM 605 C CA . ILE A 1 78 ? 14.046 1.833 -14.503 1.00 82.69 78 ILE A CA 1
ATOM 606 C C . ILE A 1 78 ? 13.398 1.145 -13.282 1.00 82.69 78 ILE A C 1
ATOM 608 O O . ILE A 1 78 ? 12.566 1.746 -12.613 1.00 82.69 78 ILE A O 1
ATOM 612 N N . GLY A 1 79 ? 13.728 -0.123 -13.008 1.00 74.94 79 GLY A N 1
ATOM 613 C CA . GLY A 1 79 ? 13.146 -0.879 -11.887 1.00 74.94 79 GLY A CA 1
ATOM 614 C C . GLY A 1 79 ? 11.739 -1.433 -12.150 1.00 74.94 79 GLY A C 1
ATOM 615 O O . GLY A 1 79 ? 10.891 -1.389 -11.268 1.00 74.94 79 GLY A O 1
ATOM 616 N N . LYS A 1 80 ? 11.475 -1.930 -13.371 1.00 81.31 80 LYS A N 1
ATOM 617 C CA . LYS A 1 80 ? 10.201 -2.604 -13.721 1.00 81.31 80 LYS A CA 1
ATOM 618 C C . LYS A 1 80 ? 10.120 -4.069 -13.258 1.00 81.31 80 LYS A C 1
ATOM 620 O O . LYS A 1 80 ? 9.024 -4.620 -13.261 1.00 81.31 80 LYS A O 1
ATOM 625 N N . THR A 1 81 ? 11.262 -4.697 -12.972 1.00 77.38 81 THR A N 1
ATOM 626 C CA . THR A 1 81 ? 11.409 -6.101 -12.541 1.00 77.38 81 THR A CA 1
ATOM 627 C C . THR A 1 81 ? 11.786 -6.121 -11.074 1.00 77.38 81 THR A C 1
ATOM 629 O O . THR A 1 81 ? 11.205 -6.949 -10.345 1.00 77.38 81 THR A O 1
#

Secondary structure (DSSP, 8-state):
-PPPPS--SS-HHHHHHTT--SHHHHHHT-TTHHHHHHHHHTTT--S-HHHHHHHHHHHHHTTSSS--------STTSS--